Protein AF-A0A372G065-F1 (afdb_monomer_lite)

Radius of gyration: 16.52 Å; chains: 1; bounding box: 44×30×54 Å

Secondary structure (DSSP, 8-state):
-EEEE-TTS-EEEEE-SSTTSS-EEEE----S--SEEEEEEETTEEEEEEE-TTSSBPPEEEEESSSEEEPP-BT--SB-EEEE-STT-EEEEETTEEEEEETTEEEE---S--TT-EEEE-TTS-EEEEETTEEEEEES-GGGPEEEEE-----

Foldseek 3Di:
DDWDADPVRAIWDWDDPPVPPDTDIAHDDDDDHFLDWDWDDEAPWIKIWGQHVVNFAHTWIWTDDVHTHTQAAPPHDRGFDWEDAPDRKIWTAEQVGIWIQDSNYIDHAPDPGHRQWDWYADNVRWIWIQGPQGIWIWDDDRRPTDIDHDDDDDD

Structure (mmCIF, N/CA/C/O backbone):
data_AF-A0A372G065-F1
#
_entry.id   AF-A0A372G065-F1
#
loop_
_atom_site.group_PDB
_atom_site.id
_atom_site.type_symbol
_atom_site.label_atom_id
_atom_site.label_alt_id
_atom_site.label_comp_id
_atom_site.label_asym_id
_atom_site.label_entity_id
_atom_site.label_seq_id
_atom_site.pdbx_PDB_ins_code
_atom_site.Cartn_x
_atom_site.Cartn_y
_atom_site.Cartn_z
_atom_site.occupancy
_atom_site.B_iso_or_equiv
_atom_site.auth_seq_id
_atom_site.auth_comp_id
_atom_site.auth_asym_id
_atom_site.auth_atom_id
_atom_site.pdbx_PDB_model_num
ATOM 1 N N . MET A 1 1 ? 19.499 -1.351 -0.943 1.00 80.44 1 MET A N 1
ATOM 2 C CA . MET A 1 1 ? 18.813 -0.918 -2.182 1.00 80.44 1 MET A CA 1
ATOM 3 C C . MET A 1 1 ? 18.480 0.553 -2.067 1.00 80.44 1 MET A C 1
ATOM 5 O O . MET A 1 1 ? 18.311 1.026 -0.951 1.00 80.44 1 MET A O 1
ATOM 9 N N . ALA A 1 2 ? 18.394 1.239 -3.197 1.00 83.00 2 ALA A N 1
ATOM 10 C CA . ALA A 1 2 ? 18.062 2.652 -3.293 1.00 83.00 2 ALA A CA 1
ATOM 11 C C . ALA A 1 2 ? 17.156 2.854 -4.508 1.00 83.00 2 ALA A C 1
ATOM 13 O O . ALA A 1 2 ? 17.264 2.101 -5.472 1.00 83.00 2 ALA A O 1
ATOM 14 N N . ALA A 1 3 ? 16.277 3.847 -4.466 1.00 85.06 3 ALA A N 1
ATOM 15 C CA . ALA A 1 3 ? 15.476 4.249 -5.615 1.00 85.06 3 ALA A CA 1
ATOM 16 C C . ALA A 1 3 ? 15.704 5.731 -5.894 1.00 85.06 3 ALA A C 1
ATOM 18 O O . ALA A 1 3 ? 15.944 6.506 -4.967 1.00 85.06 3 ALA A O 1
ATOM 19 N N . GLY A 1 4 ? 15.643 6.107 -7.164 1.00 81.12 4 GLY A N 1
ATOM 20 C CA . GLY A 1 4 ? 15.900 7.466 -7.612 1.00 81.12 4 GLY A CA 1
ATOM 21 C C . GLY A 1 4 ? 15.382 7.696 -9.022 1.00 81.12 4 GLY A C 1
ATOM 22 O O . GLY A 1 4 ? 14.680 6.855 -9.580 1.00 81.12 4 GLY A O 1
ATOM 23 N N . ALA A 1 5 ? 15.730 8.847 -9.581 1.00 79.75 5 ALA A N 1
ATOM 24 C CA . ALA A 1 5 ? 15.505 9.165 -10.981 1.00 79.75 5 ALA A CA 1
ATOM 25 C C . ALA A 1 5 ? 16.858 9.326 -11.681 1.00 79.75 5 ALA A C 1
ATOM 27 O O . ALA A 1 5 ? 17.806 9.806 -11.054 1.00 79.75 5 ALA A O 1
ATOM 28 N N . ASP A 1 6 ? 16.961 8.869 -12.927 1.00 77.12 6 ASP A N 1
ATOM 29 C CA . ASP A 1 6 ? 18.142 9.104 -13.759 1.00 77.12 6 ASP A CA 1
ATOM 30 C C . ASP A 1 6 ? 18.191 10.560 -14.259 1.00 77.12 6 ASP A C 1
ATOM 32 O O . ASP A 1 6 ? 17.325 11.376 -13.928 1.00 77.12 6 ASP A O 1
ATOM 36 N N . ASP A 1 7 ? 19.215 10.893 -15.048 1.00 77.50 7 ASP A N 1
ATOM 37 C CA . ASP A 1 7 ? 19.413 12.245 -15.586 1.00 77.50 7 ASP A CA 1
ATOM 38 C C . ASP A 1 7 ? 18.256 12.699 -16.504 1.00 77.50 7 ASP A C 1
ATOM 40 O O . ASP A 1 7 ? 18.017 13.899 -16.648 1.00 77.50 7 ASP A O 1
ATOM 44 N N . ASP A 1 8 ? 17.496 11.751 -17.066 1.00 74.81 8 ASP A N 1
ATOM 45 C CA . ASP A 1 8 ? 16.297 11.988 -17.879 1.00 74.81 8 ASP A CA 1
ATOM 46 C C . ASP A 1 8 ? 15.005 12.032 -17.031 1.00 74.81 8 ASP A C 1
ATOM 48 O O . ASP A 1 8 ? 13.896 12.144 -17.565 1.00 74.81 8 ASP A O 1
ATOM 52 N N . GLY A 1 9 ? 15.119 11.930 -15.702 1.00 72.12 9 GLY A N 1
ATOM 53 C CA . GLY A 1 9 ? 13.997 11.930 -14.764 1.00 72.12 9 GLY A CA 1
ATOM 54 C C . GLY A 1 9 ? 13.230 10.605 -14.701 1.00 72.12 9 GLY A C 1
ATOM 55 O O . GLY A 1 9 ? 12.142 10.553 -14.118 1.00 72.12 9 GLY A O 1
ATOM 56 N N . ARG A 1 10 ? 13.757 9.525 -15.291 1.00 77.50 10 ARG A N 1
ATOM 57 C CA . ARG A 1 10 ? 13.100 8.216 -15.295 1.00 77.50 10 ARG A CA 1
ATOM 58 C C . ARG A 1 10 ? 13.371 7.480 -13.988 1.00 77.50 10 ARG A C 1
ATOM 60 O O . ARG A 1 10 ? 14.515 7.426 -13.536 1.00 77.50 10 ARG A O 1
ATOM 67 N N . PRO A 1 11 ? 12.339 6.878 -13.378 1.00 79.06 11 PRO A N 1
ATOM 68 C CA . PRO A 1 11 ? 12.501 6.125 -12.146 1.00 79.06 11 PRO A CA 1
ATOM 69 C C . PRO A 1 11 ? 13.411 4.907 -12.353 1.00 79.06 11 PRO A C 1
ATOM 71 O O . PRO A 1 11 ? 13.217 4.121 -13.279 1.00 79.06 11 PRO A O 1
ATOM 74 N N . TYR A 1 12 ? 14.364 4.704 -11.446 1.00 82.44 12 TYR A N 1
ATOM 75 C CA . TYR A 1 12 ? 15.162 3.483 -11.376 1.00 82.44 12 TYR A CA 1
ATOM 76 C C . TYR A 1 12 ? 15.343 3.017 -9.931 1.00 82.44 12 TYR A C 1
ATOM 78 O O . TYR A 1 12 ? 15.251 3.792 -8.973 1.00 82.44 12 TYR A O 1
ATOM 86 N N . VAL A 1 13 ? 15.645 1.728 -9.775 1.00 87.06 13 VAL A N 1
ATOM 87 C CA . VAL A 1 13 ? 16.067 1.144 -8.498 1.00 87.06 13 VAL A CA 1
ATOM 88 C C . VAL A 1 13 ? 17.474 0.600 -8.658 1.00 87.06 13 VAL A C 1
ATOM 90 O O . VAL A 1 13 ? 17.765 -0.091 -9.626 1.00 87.06 13 VAL A O 1
ATOM 93 N N . ALA A 1 14 ? 18.359 0.881 -7.711 1.00 86.75 14 ALA A N 1
ATOM 94 C CA . ALA A 1 14 ? 19.677 0.278 -7.637 1.00 86.75 14 ALA A CA 1
ATOM 95 C C . ALA A 1 14 ? 19.734 -0.757 -6.510 1.00 86.75 14 ALA A C 1
ATOM 97 O O . ALA A 1 14 ? 19.386 -0.492 -5.350 1.00 86.75 14 ALA A O 1
ATOM 98 N N . ILE A 1 15 ? 20.216 -1.949 -6.853 1.00 85.00 15 ILE A N 1
ATOM 99 C CA . ILE A 1 15 ? 20.374 -3.067 -5.927 1.00 85.00 15 ILE A CA 1
ATOM 100 C C . ILE A 1 15 ? 21.859 -3.279 -5.661 1.00 85.00 15 ILE A C 1
ATOM 102 O O . ILE A 1 15 ? 22.669 -3.338 -6.584 1.00 85.00 15 ILE A O 1
ATOM 106 N N . SER A 1 16 ? 22.200 -3.412 -4.385 1.00 84.88 16 SER A N 1
ATOM 107 C CA . SER A 1 16 ? 23.515 -3.850 -3.938 1.00 84.88 16 SER A CA 1
ATOM 108 C C . SER A 1 16 ? 23.354 -5.162 -3.180 1.00 84.88 16 SER A C 1
ATOM 110 O O . SER A 1 16 ? 22.431 -5.303 -2.372 1.00 84.88 16 SER A O 1
ATOM 112 N N . VAL A 1 17 ? 24.247 -6.106 -3.470 1.00 85.31 17 VAL A N 1
ATOM 113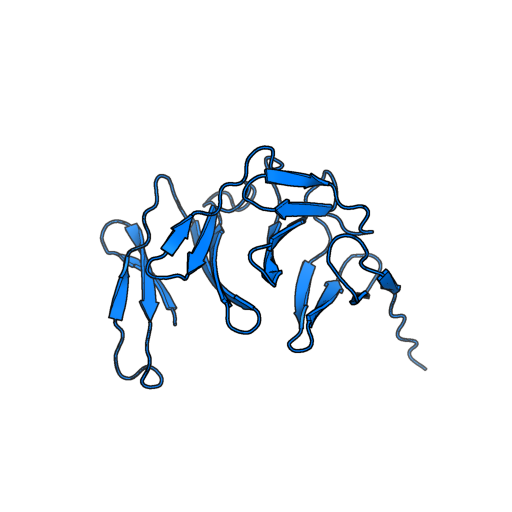 C CA . VAL A 1 17 ? 24.341 -7.423 -2.817 1.00 85.31 17 VAL A CA 1
ATOM 114 C C . VAL A 1 17 ? 25.615 -7.558 -1.978 1.00 85.31 17 VAL A C 1
ATOM 116 O O . VAL A 1 17 ? 25.872 -8.609 -1.407 1.00 85.31 17 VAL A O 1
ATOM 119 N N . ASP A 1 18 ? 26.410 -6.494 -1.910 1.00 88.44 18 ASP A N 1
ATOM 120 C CA . ASP A 1 18 ? 27.727 -6.426 -1.279 1.00 88.44 18 ASP A CA 1
ATOM 121 C C . ASP A 1 18 ? 27.805 -5.255 -0.287 1.00 88.44 18 ASP A C 1
ATOM 123 O O . ASP A 1 18 ? 28.810 -4.549 -0.204 1.00 88.44 18 ASP A O 1
ATOM 127 N N . GLU A 1 19 ? 26.711 -5.042 0.451 1.00 85.81 19 GLU A N 1
ATOM 128 C CA . GLU A 1 19 ? 26.604 -4.034 1.518 1.00 85.81 19 GLU A CA 1
ATOM 129 C C . GLU A 1 19 ? 26.861 -2.592 1.044 1.00 85.81 19 GLU A C 1
ATOM 131 O O . GLU A 1 19 ? 27.336 -1.737 1.786 1.00 85.81 19 GLU A O 1
ATOM 136 N N . GLY A 1 20 ? 26.514 -2.299 -0.208 1.00 89.00 20 GLY A N 1
ATOM 137 C CA . GLY A 1 20 ? 26.609 -0.969 -0.804 1.00 89.00 20 GLY A CA 1
ATOM 138 C C . GLY A 1 20 ? 27.941 -0.670 -1.488 1.00 89.00 20 GLY A C 1
ATOM 139 O O . GLY A 1 20 ? 28.134 0.471 -1.909 1.00 89.00 20 GLY A O 1
ATOM 140 N N . ARG A 1 21 ? 28.848 -1.648 -1.625 1.00 89.25 21 ARG A N 1
ATOM 141 C CA . ARG A 1 21 ? 30.133 -1.454 -2.325 1.00 89.25 21 ARG A CA 1
ATOM 142 C C . ARG A 1 21 ? 29.952 -1.308 -3.832 1.00 89.25 21 ARG A C 1
ATOM 144 O O . ARG A 1 21 ? 30.649 -0.509 -4.451 1.00 89.25 21 ARG A O 1
ATOM 151 N N . SER A 1 22 ? 29.006 -2.038 -4.415 1.00 89.88 22 SER A N 1
ATOM 152 C CA . SER A 1 22 ? 28.606 -1.902 -5.810 1.00 89.88 22 SER A CA 1
ATOM 153 C C . SER A 1 22 ? 27.090 -1.876 -5.950 1.00 89.88 22 SER A C 1
ATOM 155 O O . SER A 1 22 ? 26.339 -2.463 -5.168 1.00 89.88 22 SER A O 1
ATOM 157 N N . TRP A 1 23 ? 26.636 -1.154 -6.969 1.00 89.00 23 TRP A N 1
ATOM 158 C CA . TRP A 1 23 ? 25.226 -0.905 -7.223 1.00 89.00 23 TRP A CA 1
ATOM 159 C C . TRP A 1 23 ? 24.912 -1.263 -8.664 1.00 89.00 23 TRP A C 1
ATOM 161 O O . TRP A 1 23 ? 25.561 -0.781 -9.592 1.00 89.00 23 TRP A O 1
ATOM 171 N N . ARG A 1 24 ? 23.917 -2.127 -8.852 1.00 86.75 24 ARG A N 1
ATOM 172 C CA . ARG A 1 24 ? 23.434 -2.528 -10.171 1.00 86.75 24 ARG A CA 1
ATOM 173 C C . ARG A 1 24 ? 22.084 -1.856 -10.405 1.00 86.75 24 ARG A C 1
ATOM 175 O O . ARG A 1 24 ? 21.163 -2.106 -9.620 1.00 86.75 24 ARG A O 1
ATOM 182 N N . PRO A 1 25 ? 21.955 -0.992 -11.423 1.00 85.38 25 PRO A N 1
ATOM 183 C CA . PRO A 1 25 ? 20.671 -0.411 -11.766 1.00 85.38 25 PRO A CA 1
ATOM 184 C C . PRO A 1 25 ? 19.747 -1.504 -12.304 1.00 85.38 25 PRO A C 1
ATOM 186 O O . PRO A 1 25 ? 20.142 -2.358 -13.097 1.00 85.38 25 PRO A O 1
ATOM 189 N N . THR A 1 26 ? 18.507 -1.456 -11.852 1.00 85.00 26 THR A N 1
ATOM 190 C CA . THR A 1 26 ? 17.392 -2.271 -12.315 1.00 85.00 26 THR A CA 1
ATOM 191 C C . THR A 1 26 ? 16.335 -1.301 -12.839 1.00 85.00 26 THR A C 1
ATOM 193 O O . THR A 1 26 ? 15.818 -0.493 -12.058 1.00 85.00 26 THR A O 1
ATOM 196 N N . PRO A 1 27 ? 16.081 -1.288 -14.158 1.00 81.12 27 PRO A N 1
ATOM 197 C CA . PRO A 1 27 ? 15.126 -0.361 -14.742 1.00 81.12 27 PRO A CA 1
ATOM 198 C C . PRO A 1 27 ? 13.716 -0.674 -14.239 1.00 81.12 27 PRO A C 1
ATOM 200 O O . PRO A 1 27 ? 13.365 -1.833 -14.013 1.00 81.12 27 PRO A O 1
ATOM 203 N N . VAL A 1 28 ? 12.918 0.376 -14.067 1.00 85.00 28 VAL A N 1
ATOM 204 C CA . VAL A 1 28 ? 11.501 0.283 -13.720 1.00 85.00 28 VAL A CA 1
ATOM 205 C C . VAL A 1 28 ? 10.725 0.868 -14.884 1.00 85.00 28 VAL A C 1
ATOM 207 O O . VAL A 1 28 ? 10.838 2.059 -15.174 1.00 85.00 28 VAL A O 1
ATOM 210 N N . GLU A 1 29 ? 9.937 0.044 -15.567 1.00 80.75 29 GLU A N 1
ATOM 211 C CA . GLU A 1 29 ? 9.058 0.560 -16.609 1.00 80.75 29 GLU A CA 1
ATOM 212 C C . GLU A 1 29 ? 7.939 1.393 -15.977 1.00 80.75 29 GLU A C 1
ATOM 214 O O . GLU A 1 29 ? 7.181 0.935 -15.111 1.00 80.75 29 GLU A O 1
ATOM 219 N N . PHE A 1 30 ? 7.850 2.653 -16.398 1.00 76.56 30 PHE A N 1
ATOM 220 C CA . PHE A 1 30 ? 6.842 3.578 -15.912 1.00 76.56 30 PHE A CA 1
ATOM 221 C C . PHE A 1 30 ? 6.449 4.601 -16.974 1.00 76.56 30 PHE A C 1
ATOM 223 O O . PHE A 1 30 ? 7.287 5.173 -17.669 1.00 76.56 30 PHE A O 1
ATOM 230 N N . HIS A 1 31 ? 5.148 4.876 -17.026 1.00 71.62 31 HIS A N 1
ATOM 231 C CA . HIS A 1 31 ? 4.562 5.961 -17.796 1.00 71.62 31 HIS A CA 1
ATOM 232 C C . HIS A 1 31 ? 3.851 6.917 -16.831 1.00 71.62 31 HIS A C 1
ATOM 234 O O . HIS A 1 31 ? 2.968 6.492 -16.080 1.00 71.62 31 HIS A O 1
ATOM 240 N N . GLY A 1 32 ? 4.238 8.195 -16.856 1.00 73.12 32 GLY A N 1
ATOM 241 C CA . GLY A 1 32 ? 3.710 9.247 -15.982 1.00 73.12 32 GLY A CA 1
ATOM 242 C C . GLY A 1 32 ? 4.817 10.002 -15.245 1.00 73.12 32 GLY A C 1
ATOM 243 O O . GLY A 1 32 ? 5.980 9.933 -15.631 1.00 73.12 32 GLY A O 1
ATOM 244 N N . ALA A 1 33 ? 4.463 10.695 -14.159 1.00 72.19 33 ALA A N 1
ATOM 245 C CA . ALA A 1 33 ? 5.417 11.358 -13.268 1.00 72.19 33 ALA A CA 1
ATOM 246 C C . ALA A 1 33 ? 5.403 10.714 -11.872 1.00 72.19 33 ALA A C 1
ATOM 248 O O . ALA A 1 33 ? 4.330 10.479 -11.313 1.00 72.19 33 ALA A O 1
ATOM 249 N N . VAL A 1 34 ? 6.588 10.464 -11.307 1.00 79.06 34 VAL A N 1
ATOM 250 C CA . VAL A 1 34 ? 6.773 10.076 -9.901 1.00 79.06 34 VAL A CA 1
ATOM 251 C C . VAL A 1 34 ? 7.462 11.222 -9.174 1.00 79.06 34 VAL A C 1
ATOM 253 O O . VAL A 1 34 ? 8.503 11.698 -9.611 1.00 79.06 34 VAL A O 1
ATOM 256 N N . GLY A 1 35 ? 6.878 11.669 -8.065 1.00 81.94 35 GLY A N 1
ATOM 257 C CA . GLY A 1 35 ? 7.482 12.667 -7.188 1.00 81.94 35 GLY A CA 1
ATOM 258 C C . GLY A 1 35 ? 8.477 12.050 -6.207 1.00 81.94 35 GLY A C 1
ATOM 259 O O . GLY A 1 35 ? 9.540 12.617 -5.979 1.00 81.94 35 GLY A O 1
ATOM 260 N N . VAL A 1 36 ? 8.145 10.891 -5.626 1.00 86.25 36 VAL A N 1
ATOM 261 C CA . VAL A 1 36 ? 9.035 10.124 -4.736 1.00 86.25 36 VAL A CA 1
ATOM 262 C C . VAL A 1 36 ? 8.880 8.638 -4.972 1.00 86.25 36 VAL A C 1
ATOM 264 O O . VAL A 1 36 ? 7.769 8.122 -5.047 1.00 86.25 36 VAL A O 1
ATOM 267 N N . LEU A 1 37 ? 10.020 7.958 -4.996 1.00 89.44 37 LEU A N 1
ATOM 268 C CA . LEU A 1 37 ? 10.107 6.511 -4.976 1.00 89.44 37 LEU A CA 1
ATOM 269 C C . LEU A 1 37 ? 10.542 6.028 -3.597 1.00 89.44 37 LEU A C 1
ATOM 271 O O . LEU A 1 37 ? 11.518 6.526 -3.036 1.00 89.44 37 LEU A O 1
ATOM 275 N N . ARG A 1 38 ? 9.849 5.020 -3.068 1.00 90.00 38 ARG A N 1
ATOM 276 C CA . ARG A 1 38 ? 10.234 4.326 -1.836 1.00 90.00 38 ARG A CA 1
ATOM 277 C C . ARG A 1 38 ? 10.326 2.840 -2.098 1.00 90.00 38 ARG A C 1
ATOM 279 O O . ARG A 1 38 ? 9.395 2.245 -2.633 1.00 90.00 38 ARG A O 1
ATOM 286 N N . VAL A 1 39 ? 11.432 2.242 -1.678 1.00 91.00 39 VAL A N 1
ATOM 287 C CA . VAL A 1 39 ? 11.575 0.787 -1.664 1.00 91.00 39 VAL A CA 1
ATOM 288 C C . VAL A 1 39 ? 11.118 0.279 -0.306 1.00 91.00 39 VAL A C 1
ATOM 290 O O . VAL A 1 39 ? 11.596 0.753 0.724 1.00 91.00 39 VAL A O 1
ATOM 293 N N . VAL A 1 40 ? 10.207 -0.686 -0.304 1.00 91.19 40 VAL A N 1
ATOM 294 C CA . VAL A 1 40 ? 9.660 -1.308 0.902 1.00 91.19 40 VAL A CA 1
ATOM 295 C C . VAL A 1 40 ? 9.978 -2.797 0.857 1.00 91.19 40 VAL A C 1
ATOM 297 O O . VAL A 1 40 ? 9.778 -3.454 -0.162 1.00 91.19 40 VAL A O 1
ATOM 300 N N . ARG A 1 41 ? 10.498 -3.335 1.962 1.00 89.25 41 ARG A N 1
ATOM 301 C CA . ARG A 1 41 ? 10.668 -4.778 2.147 1.00 89.25 41 ARG A CA 1
ATOM 302 C C . ARG A 1 41 ? 9.580 -5.274 3.086 1.00 89.25 41 ARG A C 1
ATOM 304 O O . ARG A 1 41 ? 9.470 -4.760 4.197 1.00 89.25 41 ARG A O 1
ATOM 311 N N . VAL A 1 42 ? 8.837 -6.286 2.656 1.00 88.88 42 VAL A N 1
ATOM 312 C CA . VAL A 1 42 ? 7.859 -6.988 3.493 1.00 88.88 42 VAL A CA 1
ATOM 313 C C . VAL A 1 42 ? 8.213 -8.462 3.452 1.00 88.88 42 VAL A C 1
ATOM 315 O O . VAL A 1 42 ? 8.151 -9.082 2.398 1.00 88.88 42 VAL A O 1
ATOM 318 N N . GLN A 1 43 ? 8.662 -9.001 4.587 1.00 85.62 43 GLN A N 1
ATOM 319 C CA . GLN A 1 43 ? 9.272 -10.332 4.653 1.00 85.62 43 GLN A CA 1
ATOM 320 C C . GLN A 1 43 ? 10.385 -10.493 3.588 1.00 85.62 43 GLN A C 1
ATOM 322 O O . GLN A 1 43 ? 11.351 -9.720 3.567 1.00 85.62 43 GLN A O 1
ATOM 327 N N . SER A 1 44 ? 10.268 -11.486 2.706 1.00 83.94 44 SER A N 1
ATOM 328 C CA . SER A 1 44 ? 11.187 -11.726 1.591 1.00 83.94 44 SER A CA 1
ATOM 329 C C . SER A 1 44 ? 10.897 -10.853 0.365 1.00 83.94 44 SER A C 1
ATOM 331 O O . SER A 1 44 ? 11.812 -10.633 -0.434 1.00 83.94 44 SER A O 1
ATOM 333 N N . ASP A 1 45 ? 9.679 -10.324 0.233 1.00 89.06 45 ASP A N 1
ATOM 334 C CA . ASP A 1 45 ? 9.241 -9.559 -0.929 1.00 89.06 45 ASP A CA 1
ATOM 335 C C . ASP A 1 45 ? 9.791 -8.129 -0.926 1.00 89.06 45 ASP A C 1
ATOM 337 O O . ASP A 1 45 ? 9.941 -7.466 0.110 1.00 89.06 45 ASP A O 1
ATOM 341 N N . LEU A 1 46 ? 10.064 -7.639 -2.135 1.00 91.06 46 LEU A N 1
ATOM 342 C CA . LEU A 1 46 ? 10.498 -6.275 -2.388 1.00 91.06 46 LEU A CA 1
ATOM 343 C C . LEU A 1 46 ? 9.473 -5.539 -3.232 1.00 91.06 46 LEU A C 1
ATOM 345 O O . LEU A 1 46 ? 9.009 -6.030 -4.259 1.00 91.06 46 LEU A O 1
ATOM 349 N N . TRP A 1 47 ? 9.165 -4.332 -2.788 1.00 93.69 47 TRP A N 1
ATOM 350 C CA . TRP A 1 47 ? 8.139 -3.484 -3.356 1.00 93.69 47 TRP A CA 1
ATOM 351 C C . TRP A 1 47 ? 8.699 -2.101 -3.639 1.00 93.69 47 TRP A C 1
ATOM 353 O O . TRP A 1 47 ? 9.567 -1.603 -2.919 1.00 93.69 47 TRP A O 1
ATOM 363 N N . LEU A 1 48 ? 8.167 -1.470 -4.675 1.00 93.88 48 LEU A N 1
ATOM 364 C CA . LEU A 1 48 ? 8.426 -0.080 -5.002 1.00 93.88 48 LEU A CA 1
ATOM 365 C C . LEU A 1 48 ? 7.102 0.676 -4.949 1.00 93.88 48 LEU A C 1
ATOM 367 O O . LEU A 1 48 ? 6.112 0.241 -5.534 1.00 93.88 48 LEU A O 1
ATOM 371 N N . LEU A 1 49 ? 7.096 1.804 -4.250 1.00 93.25 49 LEU A N 1
ATOM 372 C CA . LEU A 1 49 ? 5.973 2.731 -4.188 1.00 93.25 49 LEU A CA 1
ATOM 373 C C . LEU A 1 49 ? 6.391 4.044 -4.841 1.00 93.25 49 LEU A C 1
ATOM 375 O O . LEU A 1 49 ? 7.381 4.653 -4.435 1.00 93.25 49 LEU A O 1
ATOM 379 N N . GLY A 1 50 ? 5.643 4.463 -5.854 1.00 92.25 50 GLY A N 1
ATOM 380 C CA . GLY A 1 50 ? 5.842 5.701 -6.596 1.00 92.25 50 GLY A CA 1
ATOM 381 C C . GLY A 1 50 ? 4.730 6.679 -6.278 1.00 92.25 50 GLY A C 1
ATOM 382 O O . GLY A 1 50 ? 3.663 6.638 -6.890 1.00 92.25 50 GLY A O 1
ATOM 383 N N . GLU A 1 51 ? 4.985 7.566 -5.324 1.00 91.00 51 GLU A N 1
ATOM 384 C CA . GLU A 1 51 ? 4.077 8.658 -4.999 1.00 91.00 51 GLU A CA 1
ATOM 385 C C . GLU A 1 51 ? 4.063 9.679 -6.131 1.00 91.00 51 GLU A C 1
ATOM 387 O O . GLU A 1 51 ? 5.109 10.076 -6.656 1.00 91.00 51 GLU A O 1
ATOM 392 N N . ARG A 1 52 ? 2.871 10.149 -6.482 1.00 87.75 52 ARG A N 1
ATOM 393 C CA . ARG A 1 52 ? 2.700 11.202 -7.479 1.00 87.75 52 ARG A CA 1
ATOM 394 C C . ARG A 1 52 ? 3.295 12.530 -6.984 1.00 87.75 52 ARG A C 1
ATOM 396 O O . ARG A 1 52 ? 3.345 12.761 -5.776 1.00 87.75 52 ARG A O 1
ATOM 403 N N . PRO A 1 53 ? 3.716 13.436 -7.886 1.00 86.25 53 PRO A N 1
ATOM 404 C CA . PRO A 1 53 ? 4.221 14.758 -7.503 1.00 86.25 53 PRO A CA 1
ATOM 405 C C . PRO A 1 53 ? 3.239 15.579 -6.659 1.00 86.25 53 PRO A C 1
ATOM 407 O O . PRO A 1 53 ? 3.672 16.311 -5.775 1.00 86.25 53 PRO A O 1
ATOM 410 N N . ASP A 1 54 ? 1.934 15.415 -6.904 1.00 85.94 54 ASP A N 1
ATOM 411 C CA . ASP A 1 54 ? 0.850 16.060 -6.152 1.00 85.94 54 ASP A CA 1
ATOM 412 C C . ASP A 1 54 ? 0.708 15.555 -4.704 1.00 85.94 54 ASP A C 1
ATOM 414 O O . ASP A 1 54 ? 0.081 16.231 -3.893 1.00 85.94 54 ASP A O 1
ATOM 418 N N . ARG A 1 55 ? 1.320 14.409 -4.365 1.00 80.06 55 ARG A N 1
ATOM 419 C CA . ARG A 1 55 ? 1.263 13.734 -3.052 1.00 80.06 55 ARG A CA 1
ATOM 420 C C . ARG A 1 55 ? -0.132 13.349 -2.573 1.00 80.06 55 ARG A C 1
ATOM 422 O O . ARG A 1 55 ? -0.282 12.978 -1.412 1.00 80.06 55 ARG A O 1
ATOM 429 N N . THR A 1 56 ? -1.136 13.421 -3.436 1.00 83.50 56 THR A N 1
ATOM 430 C CA . THR A 1 56 ? -2.533 13.184 -3.061 1.00 83.50 56 THR A CA 1
ATOM 431 C C . THR A 1 56 ? -3.141 12.027 -3.830 1.00 83.50 56 THR A C 1
ATOM 433 O O . THR A 1 56 ? -3.922 11.270 -3.256 1.00 83.50 56 THR A O 1
ATOM 436 N N . GLY A 1 57 ? -2.782 11.851 -5.102 1.00 89.94 57 GLY A N 1
ATOM 437 C CA . GLY A 1 57 ? -3.319 10.754 -5.899 1.00 89.94 57 GLY A CA 1
ATOM 438 C C . GLY A 1 57 ? -2.747 9.395 -5.492 1.00 89.94 57 GLY A C 1
ATOM 439 O O . GLY A 1 57 ? -1.652 9.300 -4.930 1.00 89.94 57 GLY A O 1
ATOM 440 N N . PHE A 1 58 ? -3.486 8.335 -5.819 1.00 93.06 58 PHE A N 1
ATOM 441 C CA . PHE A 1 58 ? -3.084 6.960 -5.539 1.00 93.06 58 PHE A CA 1
ATOM 442 C C . PHE A 1 58 ? -1.688 6.648 -6.123 1.00 93.06 58 PHE A C 1
ATOM 444 O O . PHE A 1 58 ? -1.418 6.972 -7.290 1.00 93.06 58 PHE A O 1
ATOM 451 N N . PRO A 1 59 ? -0.774 6.054 -5.333 1.00 93.00 59 PRO A N 1
ATOM 452 C CA . PRO A 1 59 ? 0.589 5.787 -5.772 1.00 93.00 59 PRO A CA 1
ATOM 453 C C . PRO A 1 59 ? 0.641 4.645 -6.792 1.00 93.00 59 PRO A C 1
ATOM 455 O O . PRO A 1 59 ? -0.161 3.714 -6.771 1.00 93.00 59 PRO A O 1
ATOM 458 N N . ALA A 1 60 ? 1.645 4.677 -7.666 1.00 92.94 60 ALA A N 1
ATOM 459 C CA . ALA A 1 60 ? 1.992 3.511 -8.467 1.00 92.94 60 ALA A CA 1
ATOM 460 C C . ALA A 1 60 ? 2.722 2.478 -7.594 1.00 92.94 60 ALA A C 1
ATOM 462 O O . ALA A 1 60 ? 3.532 2.843 -6.740 1.00 92.94 60 ALA A O 1
ATOM 463 N N . VAL A 1 61 ? 2.440 1.194 -7.810 1.00 93.94 61 VAL A N 1
ATOM 464 C CA . VAL A 1 61 ? 3.008 0.092 -7.025 1.00 93.94 61 VAL A CA 1
ATOM 465 C C . VAL A 1 61 ? 3.660 -0.913 -7.961 1.00 93.94 61 VAL A C 1
ATOM 467 O O . VAL A 1 61 ? 3.071 -1.288 -8.975 1.00 93.94 61 VAL A O 1
ATOM 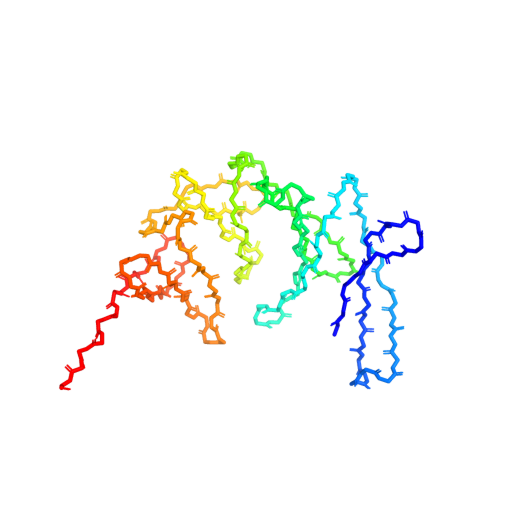470 N N . TRP A 1 62 ? 4.860 -1.369 -7.608 1.00 94.00 62 TRP A N 1
ATOM 471 C CA . TRP A 1 62 ? 5.537 -2.464 -8.294 1.00 94.00 62 TRP A CA 1
ATOM 472 C C . TRP A 1 62 ? 6.007 -3.517 -7.304 1.00 94.00 62 TRP A C 1
ATOM 474 O O . TRP A 1 62 ? 6.415 -3.192 -6.185 1.00 94.00 62 TRP A O 1
ATOM 484 N N . ARG A 1 63 ? 6.010 -4.770 -7.752 1.00 93.25 63 ARG A N 1
ATOM 485 C CA . ARG A 1 63 ? 6.597 -5.906 -7.046 1.00 93.25 63 ARG A CA 1
ATOM 486 C C . ARG A 1 63 ? 7.859 -6.351 -7.775 1.00 93.25 63 ARG A C 1
ATOM 488 O O . ARG A 1 63 ? 7.908 -6.370 -9.003 1.00 93.25 63 ARG A O 1
ATOM 495 N N . HIS A 1 64 ? 8.891 -6.691 -7.019 1.00 91.00 64 HIS A N 1
ATOM 496 C CA . HIS A 1 64 ? 10.126 -7.232 -7.564 1.00 91.00 64 HIS A CA 1
ATOM 497 C C . HIS A 1 64 ? 9.987 -8.738 -7.827 1.00 91.00 64 HIS A C 1
ATOM 499 O O . HIS A 1 64 ? 9.721 -9.505 -6.901 1.00 91.00 64 HIS A O 1
ATOM 505 N N . GLY A 1 65 ? 10.230 -9.155 -9.067 1.00 87.88 65 GLY A N 1
ATOM 506 C CA . GLY A 1 65 ? 10.366 -10.549 -9.489 1.00 87.88 65 GLY A CA 1
ATOM 507 C C . GLY A 1 65 ? 11.643 -10.731 -10.323 1.00 87.88 65 GLY A C 1
ATOM 508 O O . GLY A 1 65 ? 12.699 -10.231 -9.929 1.00 87.88 65 GLY A O 1
ATOM 509 N N . PRO A 1 66 ? 11.582 -11.409 -11.486 1.00 86.75 66 PRO A N 1
ATOM 510 C CA . PRO A 1 66 ? 12.654 -11.364 -12.488 1.00 86.75 66 PRO A CA 1
ATOM 511 C C . PRO A 1 66 ? 12.917 -9.944 -13.019 1.00 86.75 66 PRO A C 1
ATOM 513 O O . PRO A 1 66 ? 14.041 -9.619 -13.399 1.00 86.75 66 PRO A O 1
ATOM 516 N N . ALA A 1 67 ? 11.878 -9.106 -13.022 1.00 88.44 67 ALA A N 1
ATOM 517 C CA . ALA A 1 67 ? 11.911 -7.674 -13.292 1.00 88.44 67 ALA A CA 1
ATOM 518 C C . ALA A 1 67 ? 10.963 -6.946 -12.318 1.00 88.44 67 ALA A C 1
ATOM 520 O O . ALA A 1 67 ? 10.251 -7.583 -11.538 1.00 88.44 67 ALA A O 1
ATOM 521 N N . TRP A 1 68 ? 10.958 -5.612 -12.344 1.00 90.38 68 TRP A N 1
ATOM 522 C CA . TRP A 1 68 ? 9.946 -4.827 -11.635 1.00 90.38 68 TRP A CA 1
ATOM 523 C C . TRP A 1 68 ? 8.624 -4.883 -12.392 1.00 90.38 68 TRP A C 1
ATOM 525 O O . TRP A 1 68 ? 8.517 -4.359 -13.498 1.00 90.38 68 TRP A O 1
ATOM 535 N N . GLU A 1 69 ? 7.609 -5.480 -11.781 1.00 91.56 69 GLU A N 1
ATOM 536 C CA . GLU A 1 69 ? 6.289 -5.640 -12.383 1.00 91.56 69 GLU A CA 1
ATOM 537 C C . GLU A 1 69 ? 5.304 -4.678 -11.732 1.00 91.56 69 GLU A C 1
ATOM 539 O O . GLU A 1 69 ? 5.163 -4.646 -10.506 1.00 91.56 69 GLU A O 1
ATOM 544 N N . ARG A 1 70 ? 4.622 -3.870 -12.549 1.00 91.88 70 ARG A N 1
ATOM 545 C CA . ARG A 1 70 ? 3.591 -2.958 -12.054 1.00 91.88 70 ARG A CA 1
ATOM 546 C C . ARG A 1 70 ? 2.390 -3.768 -11.584 1.00 91.88 70 ARG A C 1
ATOM 548 O O . ARG A 1 70 ? 1.856 -4.576 -12.336 1.00 91.88 70 ARG A O 1
ATOM 555 N N . VAL A 1 71 ? 1.938 -3.504 -10.364 1.00 93.12 71 VAL A N 1
ATOM 556 C CA . VAL A 1 71 ? 0.718 -4.105 -9.828 1.00 93.12 71 VAL A CA 1
ATOM 557 C C . VAL A 1 71 ? -0.484 -3.349 -10.395 1.00 93.12 71 VAL A C 1
ATOM 559 O O . VAL A 1 71 ? -0.561 -2.126 -10.220 1.00 93.12 71 VAL A O 1
ATOM 562 N N . PRO A 1 72 ? -1.406 -4.027 -11.104 1.00 92.75 72 PRO A N 1
ATOM 563 C CA . PRO A 1 72 ? -2.658 -3.410 -11.517 1.00 92.75 72 PRO A CA 1
ATOM 564 C C . PRO A 1 72 ? -3.453 -2.972 -10.285 1.00 92.75 72 PRO A C 1
ATOM 566 O O . PRO A 1 72 ? -3.324 -3.549 -9.208 1.00 92.75 72 PRO A O 1
ATOM 569 N N . ALA A 1 73 ? -4.256 -1.927 -10.428 1.00 94.44 73 ALA A N 1
ATOM 570 C CA . ALA A 1 73 ? -5.013 -1.365 -9.316 1.00 94.44 73 ALA A CA 1
ATOM 571 C C . ALA A 1 73 ? -6.451 -1.043 -9.748 1.00 94.44 73 ALA A C 1
ATOM 573 O O . ALA A 1 73 ? -7.000 0.012 -9.463 1.00 94.44 73 ALA A O 1
ATOM 574 N N . GLU A 1 74 ? -7.074 -1.923 -10.517 1.00 96.19 74 GLU A N 1
ATOM 575 C CA . GLU A 1 74 ? -8.393 -1.645 -11.079 1.00 96.19 74 GLU A CA 1
ATOM 576 C C . GLU A 1 74 ? -9.433 -1.402 -9.976 1.00 96.19 74 GLU A C 1
ATOM 578 O O . GLU A 1 74 ? -9.484 -2.119 -8.978 1.00 96.19 74 GLU A O 1
ATOM 583 N N . GLY A 1 75 ? -10.236 -0.346 -10.138 1.00 96.31 75 GLY A N 1
ATOM 584 C CA . GLY A 1 75 ? -11.243 0.057 -9.153 1.00 96.31 75 GLY A CA 1
ATOM 585 C C . GLY A 1 75 ? -10.694 0.744 -7.896 1.00 96.31 75 GLY A C 1
ATOM 586 O O . GLY A 1 75 ? -11.476 1.000 -6.979 1.00 96.31 75 GLY A O 1
ATOM 587 N N . HIS A 1 76 ? -9.391 1.055 -7.833 1.00 95.38 76 HIS A N 1
ATOM 588 C CA . HIS A 1 76 ? -8.802 1.748 -6.685 1.00 95.38 76 HIS A CA 1
ATOM 589 C C . HIS A 1 76 ? -9.434 3.146 -6.466 1.00 95.38 76 HIS A C 1
ATOM 591 O O . HIS A 1 76 ? -9.792 3.826 -7.432 1.00 95.38 76 HIS A O 1
ATOM 597 N N . PRO A 1 77 ? -9.536 3.630 -5.213 1.00 95.75 77 PRO A N 1
ATOM 598 C CA . PRO A 1 77 ? -9.915 5.013 -4.917 1.00 95.75 77 PRO A CA 1
ATOM 599 C C . PRO A 1 77 ? -8.939 6.023 -5.535 1.00 95.75 77 PRO A C 1
ATOM 601 O O . PRO A 1 77 ? -7.739 5.767 -5.571 1.00 95.75 77 PRO A O 1
ATOM 604 N N . GLU A 1 78 ? -9.413 7.194 -5.970 1.00 94.00 78 GLU A N 1
ATOM 605 C CA . GLU A 1 78 ? -8.561 8.210 -6.623 1.00 94.00 78 GLU A CA 1
ATOM 606 C C . GLU A 1 78 ? -7.363 8.652 -5.764 1.00 94.00 78 GLU A C 1
ATOM 608 O O . GLU A 1 78 ? -6.281 8.930 -6.290 1.00 94.00 78 GLU A O 1
ATOM 613 N N . THR A 1 79 ? -7.550 8.689 -4.444 1.00 94.62 79 THR A N 1
ATOM 614 C CA . THR A 1 79 ? -6.547 9.063 -3.445 1.00 94.62 79 THR A CA 1
ATOM 615 C C . THR A 1 79 ? -6.411 7.973 -2.390 1.00 94.62 79 THR A C 1
ATOM 617 O O . THR A 1 79 ? -7.364 7.256 -2.076 1.00 94.62 79 THR A O 1
ATOM 620 N N . GLY A 1 80 ? -5.217 7.843 -1.819 1.00 92.94 80 GLY A N 1
ATOM 621 C CA . GLY A 1 80 ? -4.980 6.903 -0.732 1.00 92.94 80 GLY A CA 1
ATOM 622 C C . GLY A 1 80 ? -3.529 6.473 -0.604 1.00 92.94 80 GLY A C 1
ATOM 623 O O . GLY A 1 80 ? -2.685 6.757 -1.452 1.00 92.94 80 GLY A O 1
ATOM 624 N N . GLN A 1 81 ? -3.255 5.763 0.480 1.00 93.88 81 GLN A N 1
ATOM 625 C CA . GLN A 1 81 ? -1.973 5.135 0.754 1.00 93.88 81 GLN A CA 1
ATOM 626 C C . GLN A 1 81 ? -2.006 3.689 0.270 1.00 93.88 81 GLN A C 1
ATOM 628 O O . GLN A 1 81 ? -2.974 2.978 0.528 1.00 93.88 81 GLN A O 1
ATOM 633 N N . ALA A 1 82 ? -0.934 3.247 -0.382 1.00 95.50 82 ALA A N 1
ATOM 634 C CA . ALA A 1 82 ? -0.711 1.842 -0.695 1.00 95.50 82 ALA A CA 1
ATOM 635 C C . ALA A 1 82 ? 0.338 1.269 0.261 1.00 95.50 82 ALA A C 1
ATOM 637 O O . ALA A 1 82 ? 1.447 1.797 0.360 1.00 95.50 82 ALA A O 1
ATOM 638 N N . VAL A 1 83 ? -0.008 0.187 0.951 1.00 94.94 83 VAL A N 1
ATOM 639 C CA . VAL A 1 83 ? 0.855 -0.478 1.928 1.00 94.94 83 VAL A CA 1
ATOM 640 C C . VAL A 1 83 ? 1.022 -1.934 1.510 1.00 94.94 83 VAL A C 1
ATOM 642 O O . VAL A 1 83 ? 0.087 -2.721 1.660 1.00 94.94 83 VAL A O 1
ATOM 645 N N . PRO A 1 84 ? 2.187 -2.315 0.958 1.00 94.44 84 PRO A N 1
ATOM 646 C CA . PRO A 1 84 ? 2.460 -3.704 0.641 1.00 94.44 84 PRO A CA 1
ATOM 647 C C . PRO A 1 84 ? 2.336 -4.599 1.875 1.00 94.44 84 PRO A C 1
ATOM 649 O O . PRO A 1 84 ? 2.789 -4.237 2.964 1.00 94.44 84 PRO A O 1
ATOM 652 N N . LEU A 1 85 ? 1.726 -5.764 1.685 1.00 91.19 85 LEU A N 1
ATOM 653 C CA . LEU A 1 85 ? 1.574 -6.815 2.684 1.00 91.19 85 LEU A CA 1
ATOM 654 C C . LEU A 1 85 ? 2.351 -8.066 2.226 1.00 91.19 85 LEU A C 1
ATOM 656 O O . LEU A 1 85 ? 3.314 -7.965 1.462 1.00 91.19 85 LEU A O 1
ATOM 660 N N . THR A 1 86 ? 1.960 -9.240 2.722 1.00 84.56 86 THR A N 1
ATOM 661 C CA . THR A 1 86 ? 2.469 -10.546 2.272 1.00 84.56 86 THR A CA 1
ATOM 662 C C . THR A 1 86 ? 1.721 -11.043 1.028 1.00 84.56 86 THR A C 1
ATOM 664 O O . THR A 1 86 ? 0.654 -10.532 0.682 1.00 84.56 86 THR A O 1
ATOM 667 N N . ASP A 1 87 ? 2.289 -12.043 0.352 1.00 83.31 87 ASP A N 1
ATOM 668 C CA . ASP A 1 87 ? 1.629 -12.848 -0.686 1.00 83.31 87 ASP A CA 1
ATOM 669 C C . ASP A 1 87 ? 1.096 -12.051 -1.887 1.00 83.31 87 ASP A C 1
ATOM 671 O O . ASP A 1 87 ? 0.115 -12.418 -2.531 1.00 83.31 87 ASP A O 1
ATOM 675 N N . GLY A 1 88 ? 1.771 -10.952 -2.231 1.00 87.56 88 GLY A N 1
ATOM 676 C CA . GLY A 1 88 ? 1.394 -10.128 -3.380 1.00 87.56 88 GLY A CA 1
ATOM 677 C C . GLY A 1 88 ? 0.181 -9.224 -3.151 1.00 87.56 88 GLY A C 1
ATOM 678 O O . GLY A 1 88 ? -0.333 -8.670 -4.121 1.00 87.56 88 GLY A O 1
ATOM 679 N N . VAL A 1 89 ? -0.268 -9.058 -1.905 1.00 92.12 89 VAL A N 1
ATOM 680 C CA . VAL A 1 89 ? -1.389 -8.176 -1.564 1.00 92.12 89 VAL A CA 1
ATOM 681 C C . VAL A 1 89 ? -0.889 -6.792 -1.160 1.00 92.12 89 VAL A C 1
ATOM 683 O O . VAL A 1 89 ? 0.150 -6.644 -0.516 1.00 92.12 89 VAL A O 1
ATOM 686 N N . VAL A 1 90 ? -1.651 -5.759 -1.518 1.00 95.50 90 VAL A N 1
ATOM 687 C CA . VAL A 1 90 ? -1.385 -4.368 -1.130 1.00 95.50 90 VAL A CA 1
ATOM 688 C C . VAL A 1 90 ? -2.619 -3.820 -0.431 1.00 95.50 90 VAL A C 1
ATOM 690 O O . VAL A 1 90 ? -3.671 -3.726 -1.053 1.00 95.50 90 VAL A O 1
ATOM 693 N N . ALA A 1 91 ? -2.510 -3.445 0.841 1.00 95.75 91 ALA A N 1
ATOM 694 C CA . ALA A 1 91 ? -3.567 -2.698 1.513 1.00 95.75 91 ALA A CA 1
ATOM 695 C C . ALA A 1 91 ? -3.671 -1.285 0.940 1.00 95.75 91 ALA A C 1
ATOM 697 O O . ALA A 1 91 ? -2.674 -0.659 0.578 1.00 95.75 91 ALA A O 1
ATOM 698 N N . VAL A 1 92 ? -4.892 -0.774 0.907 1.00 96.94 92 VAL A N 1
ATOM 699 C CA . VAL A 1 92 ? -5.225 0.572 0.464 1.00 96.94 92 VAL A CA 1
ATOM 700 C C . VAL A 1 92 ? -5.973 1.272 1.584 1.00 96.94 92 VAL A C 1
ATOM 702 O O . VAL A 1 92 ? -7.040 0.817 1.986 1.00 96.94 92 VAL A O 1
ATOM 705 N N . LEU A 1 93 ? -5.433 2.386 2.072 1.00 96.56 93 LEU A N 1
ATOM 706 C CA . LEU A 1 93 ? -6.114 3.250 3.035 1.00 96.56 93 LEU A CA 1
ATOM 707 C C . LEU A 1 93 ? -6.530 4.539 2.342 1.00 96.56 93 LEU A C 1
ATOM 709 O O . LEU A 1 93 ? -5.691 5.265 1.810 1.00 96.56 93 LEU A O 1
ATOM 713 N N . SER A 1 94 ? -7.829 4.807 2.317 1.00 96.00 94 SER A N 1
ATOM 714 C CA . SER A 1 94 ? -8.406 5.920 1.564 1.00 96.00 94 SER A CA 1
ATOM 715 C C . SER A 1 94 ? -9.545 6.587 2.342 1.00 96.00 94 SER A C 1
ATOM 717 O O . SER A 1 94 ? -10.003 6.032 3.347 1.00 96.00 94 SER A O 1
ATOM 719 N N . PRO A 1 95 ? -10.056 7.742 1.879 1.00 95.12 95 PRO A N 1
ATOM 720 C CA . PRO A 1 95 ? -11.254 8.349 2.459 1.00 95.12 95 PRO A CA 1
ATOM 721 C C . PRO A 1 95 ? -12.496 7.441 2.408 1.00 95.12 95 PRO A C 1
ATOM 723 O O . PRO A 1 95 ? -13.413 7.615 3.205 1.00 95.12 95 PRO A O 1
ATOM 726 N N . ARG A 1 96 ? -12.532 6.456 1.493 1.00 94.50 96 ARG A N 1
ATOM 727 C CA . ARG A 1 96 ? -13.584 5.422 1.412 1.00 94.50 96 ARG A CA 1
ATOM 728 C C . ARG A 1 96 ? -13.466 4.370 2.527 1.00 94.50 96 ARG A C 1
ATOM 730 O O . ARG A 1 96 ? -14.416 3.635 2.768 1.00 94.50 96 ARG A O 1
ATOM 737 N N . GLY A 1 97 ? -12.326 4.319 3.212 1.00 95.50 97 GLY A N 1
ATOM 738 C CA . GLY A 1 97 ? -11.972 3.289 4.180 1.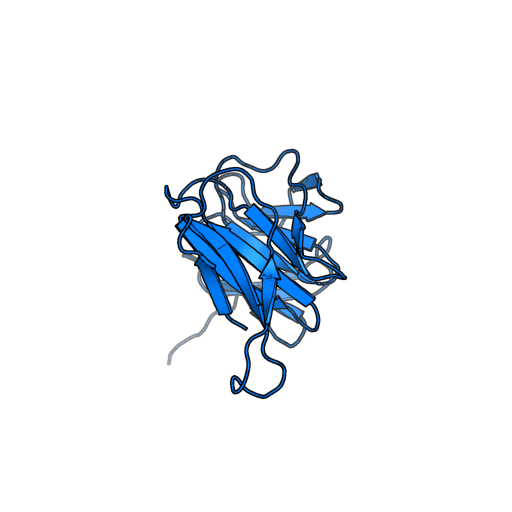00 95.50 97 GLY A CA 1
ATOM 739 C C . GLY A 1 97 ? -10.828 2.409 3.684 1.00 95.50 97 GLY A C 1
ATOM 740 O O . GLY A 1 97 ? -10.080 2.773 2.763 1.00 95.50 97 GLY A O 1
ATOM 741 N N . ALA A 1 98 ? -10.684 1.260 4.336 1.00 96.12 98 ALA A N 1
ATOM 742 C CA . ALA A 1 98 ? -9.698 0.250 4.004 1.00 96.12 98 ALA A CA 1
ATOM 743 C C . ALA A 1 98 ? -10.154 -0.639 2.841 1.00 96.12 98 ALA A C 1
ATOM 745 O O . ALA A 1 98 ? -11.310 -1.043 2.745 1.00 96.12 98 ALA A O 1
ATOM 746 N N . GLY A 1 99 ? -9.206 -1.001 1.992 1.00 96.12 99 GLY A N 1
ATOM 747 C CA . GLY A 1 99 ? -9.364 -2.033 0.981 1.00 96.12 99 GLY A CA 1
ATOM 748 C C . GLY A 1 99 ? -8.044 -2.736 0.708 1.00 96.12 99 GLY A C 1
ATOM 749 O O . GLY A 1 99 ? -7.039 -2.480 1.374 1.00 96.12 99 GLY A O 1
ATOM 750 N N . ALA A 1 100 ? -8.030 -3.606 -0.290 1.00 95.88 100 ALA A N 1
ATOM 751 C CA . ALA A 1 100 ? -6.819 -4.248 -0.772 1.00 95.88 100 ALA A CA 1
ATOM 752 C C . ALA A 1 100 ? -6.838 -4.427 -2.286 1.00 95.88 100 ALA A C 1
ATOM 754 O O . ALA A 1 100 ? -7.893 -4.588 -2.890 1.00 95.88 100 ALA A O 1
ATOM 755 N N . LEU A 1 101 ? -5.649 -4.441 -2.882 1.00 96.19 101 LEU A N 1
ATOM 756 C CA . LEU A 1 101 ? -5.422 -4.938 -4.230 1.00 96.19 101 LEU A CA 1
ATOM 757 C C . LEU A 1 101 ? -5.077 -6.424 -4.150 1.00 96.19 101 LEU A C 1
ATOM 759 O O . LEU A 1 101 ? -4.019 -6.789 -3.631 1.00 96.19 101 LEU A O 1
ATOM 763 N N . VAL A 1 102 ? -5.959 -7.270 -4.677 1.00 92.56 102 VAL A N 1
ATOM 764 C CA . VAL A 1 102 ? -5.780 -8.725 -4.755 1.00 92.56 102 VAL A CA 1
ATOM 765 C C . VAL A 1 102 ? -5.879 -9.133 -6.218 1.00 92.56 102 VAL A C 1
ATOM 767 O O . VAL A 1 102 ? -6.879 -8.858 -6.877 1.00 92.56 102 VAL A O 1
ATOM 770 N N . GLY A 1 103 ? -4.816 -9.732 -6.764 1.00 89.38 103 GLY A N 1
ATOM 771 C CA . GLY A 1 103 ? -4.771 -10.076 -8.192 1.00 89.38 103 GLY A CA 1
ATOM 772 C C . GLY A 1 103 ? -4.951 -8.865 -9.120 1.00 89.38 103 GLY A C 1
ATOM 773 O O . GLY A 1 103 ? -5.429 -9.011 -10.239 1.00 89.38 103 GLY A O 1
ATOM 774 N N . GLY A 1 104 ? -4.610 -7.666 -8.640 1.00 89.88 104 GLY A N 1
ATOM 775 C CA . GLY A 1 104 ? -4.740 -6.418 -9.386 1.00 89.88 104 GLY A CA 1
ATOM 776 C C . GLY A 1 104 ? -6.102 -5.717 -9.295 1.00 89.88 104 GLY A C 1
ATOM 777 O O . GLY A 1 104 ? -6.269 -4.654 -9.889 1.00 89.88 104 GLY A O 1
ATOM 778 N N . GLN A 1 105 ? -7.057 -6.285 -8.555 1.00 95.88 105 GLN A N 1
ATOM 779 C CA . GLN A 1 105 ? -8.400 -5.735 -8.360 1.00 95.88 105 GLN A CA 1
ATOM 780 C C . GLN A 1 105 ? -8.553 -5.166 -6.953 1.00 95.88 105 GLN A C 1
ATOM 782 O O . GLN A 1 105 ? -8.132 -5.798 -5.980 1.00 95.88 105 GLN A O 1
ATOM 787 N N . TYR A 1 106 ? -9.179 -3.998 -6.842 1.00 96.31 106 TYR A N 1
ATOM 788 C CA . TYR A 1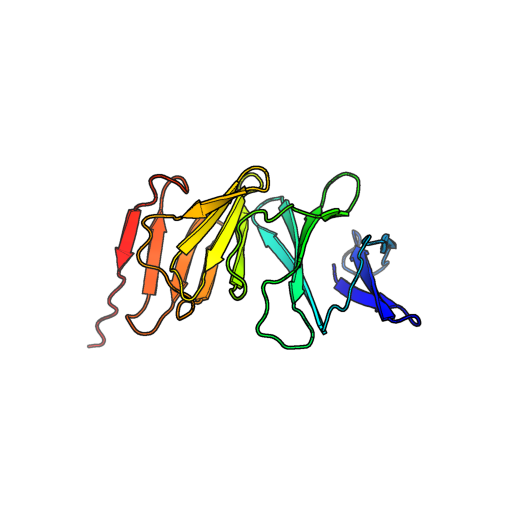 106 ? -9.536 -3.410 -5.559 1.00 96.31 106 TYR A CA 1
ATOM 789 C C . TYR A 1 106 ? -10.764 -4.092 -4.950 1.00 96.31 106 TYR A C 1
ATOM 791 O O . TYR A 1 106 ? -11.800 -4.241 -5.599 1.00 96.31 106 TYR A O 1
ATOM 799 N N . VAL A 1 107 ? -10.658 -4.443 -3.672 1.00 95.62 107 VAL A N 1
ATOM 800 C CA . VAL A 1 107 ? -11.765 -4.922 -2.840 1.00 95.62 107 VAL A CA 1
ATOM 801 C C . VAL A 1 107 ? -11.807 -4.133 -1.537 1.00 95.62 107 VAL A C 1
ATOM 803 O O . VAL A 1 107 ? -10.762 -3.862 -0.944 1.00 95.62 107 VAL A O 1
ATOM 806 N N . ASP A 1 108 ? -13.003 -3.760 -1.083 1.00 95.19 108 ASP A N 1
ATOM 807 C CA . ASP A 1 108 ? -13.173 -3.159 0.242 1.00 95.19 108 ASP A CA 1
ATOM 808 C C . ASP A 1 108 ? -12.885 -4.209 1.327 1.00 95.19 108 ASP A C 1
ATOM 810 O O . ASP A 1 108 ? -13.225 -5.386 1.181 1.00 95.19 108 ASP A O 1
ATOM 814 N N . LEU A 1 109 ? -12.276 -3.778 2.432 1.00 94.38 109 LEU A N 1
ATOM 815 C CA . LEU A 1 109 ? -12.019 -4.618 3.597 1.00 94.38 109 LEU A CA 1
ATOM 816 C C . LEU A 1 109 ? -12.801 -4.085 4.798 1.00 94.38 109 LEU A C 1
ATOM 818 O O . LEU A 1 109 ? -12.823 -2.875 5.023 1.00 94.38 109 LEU A O 1
ATOM 822 N N . PRO A 1 110 ? -13.382 -4.959 5.637 1.00 93.25 110 PRO A N 1
ATOM 823 C CA . PRO A 1 110 ? -14.121 -4.551 6.830 1.00 93.25 110 PRO A CA 1
ATOM 824 C C . PRO A 1 110 ? -13.183 -4.149 7.984 1.00 93.25 110 PRO A C 1
ATOM 826 O O . PRO A 1 110 ? -13.481 -4.378 9.154 1.00 93.25 110 PRO A O 1
ATOM 829 N N . TRP A 1 111 ? -12.009 -3.599 7.672 1.00 94.94 111 TRP A N 1
ATOM 830 C CA . TRP A 1 111 ? -11.046 -3.171 8.674 1.00 94.94 111 TRP A CA 1
ATOM 831 C C . TRP A 1 111 ? -11.455 -1.820 9.262 1.00 94.94 111 TRP A C 1
ATOM 833 O O . TRP A 1 111 ? -11.927 -0.948 8.529 1.00 94.94 111 TRP A O 1
ATOM 843 N N . PRO A 1 112 ? -11.196 -1.580 10.555 1.00 94.56 112 PRO A N 1
ATOM 844 C CA . PRO A 1 112 ? -11.480 -0.309 11.213 1.00 94.56 112 PRO A CA 1
ATOM 845 C C . PRO A 1 112 ? -10.432 0.768 10.866 1.00 94.56 112 PRO A C 1
ATOM 847 O O . PRO A 1 112 ? -10.039 1.552 11.724 1.00 94.56 112 PRO A O 1
ATOM 850 N N . LEU A 1 113 ? -9.939 0.792 9.623 1.00 95.56 113 LEU A N 1
ATOM 851 C CA . LEU A 1 113 ? -8.897 1.706 9.159 1.00 95.56 113 LEU A CA 1
ATOM 852 C C . LEU A 1 113 ? -9.418 2.642 8.063 1.00 95.56 113 LEU A C 1
ATOM 854 O O . LEU A 1 113 ? -10.313 2.315 7.286 1.00 95.56 113 LEU A O 1
ATOM 858 N N . THR A 1 114 ? -8.806 3.818 7.991 1.00 94.81 114 THR A N 1
ATOM 859 C CA . THR A 1 114 ? -9.119 4.903 7.048 1.00 94.81 114 THR A CA 1
ATOM 860 C C . THR A 1 114 ? -7.826 5.578 6.590 1.00 94.81 114 THR A C 1
ATOM 862 O O . THR A 1 114 ? -6.755 5.268 7.108 1.00 94.81 114 THR A O 1
ATOM 865 N N . ASP A 1 115 ? -7.919 6.548 5.683 1.00 94.56 115 ASP A N 1
ATOM 866 C CA . ASP A 1 115 ? -6.817 7.442 5.283 1.00 94.56 115 ASP A CA 1
ATOM 867 C C . ASP A 1 115 ? -6.119 8.192 6.432 1.00 94.56 115 ASP A C 1
ATOM 869 O O . ASP A 1 115 ? -4.997 8.668 6.269 1.00 94.56 115 ASP A O 1
ATOM 873 N N . LYS A 1 116 ? -6.759 8.306 7.600 1.00 95.50 116 LYS A N 1
ATOM 874 C CA . LYS A 1 116 ? -6.161 8.919 8.798 1.00 95.50 116 LYS A CA 1
ATOM 875 C C . LYS A 1 116 ? -5.213 7.986 9.547 1.00 95.50 116 LYS A C 1
ATOM 877 O O . LYS A 1 116 ? -4.549 8.428 10.484 1.00 95.50 116 LYS A O 1
ATOM 882 N N . HIS A 1 117 ? -5.182 6.709 9.182 1.00 96.25 117 HIS A N 1
ATOM 883 C CA . HIS A 1 117 ? -4.310 5.724 9.797 1.00 96.25 117 HIS A CA 1
ATOM 884 C C . HIS A 1 117 ? -3.032 5.576 8.982 1.00 96.25 117 HIS A C 1
ATOM 886 O O . HIS A 1 117 ? -3.060 5.558 7.760 1.00 96.25 117 HIS A O 1
ATOM 892 N N . HIS A 1 118 ? -1.906 5.412 9.664 1.00 94.88 118 HIS A N 1
ATOM 893 C CA . HIS A 1 118 ? -0.665 4.959 9.059 1.00 94.88 118 HIS A CA 1
ATOM 894 C C . HIS A 1 118 ? -0.473 3.481 9.389 1.00 94.88 118 HIS A C 1
ATOM 896 O O . HIS A 1 118 ? -0.379 3.117 10.561 1.00 94.88 118 HIS A O 1
ATOM 902 N N . LEU A 1 119 ? -0.389 2.643 8.360 1.00 95.06 119 LEU A N 1
ATOM 903 C CA . LEU A 1 119 ? -0.258 1.194 8.481 1.00 95.06 119 LEU A CA 1
ATOM 904 C C . LEU A 1 119 ? 1.141 0.735 8.056 1.00 95.06 119 LEU A C 1
ATOM 906 O O . LEU A 1 119 ? 1.695 1.208 7.066 1.00 95.06 119 LEU A O 1
ATOM 910 N N . ARG A 1 120 ? 1.704 -0.226 8.790 1.00 92.25 120 ARG A N 1
ATOM 911 C CA . ARG A 1 120 ? 2.909 -0.964 8.396 1.00 92.25 120 ARG A CA 1
ATOM 912 C C . ARG A 1 120 ? 2.828 -2.420 8.839 1.00 92.25 120 ARG A C 1
ATOM 914 O O . ARG A 1 120 ? 2.162 -2.730 9.823 1.00 92.25 120 ARG A O 1
ATOM 921 N N . MET A 1 121 ? 3.589 -3.283 8.178 1.00 90.94 121 MET A N 1
ATOM 922 C CA . MET A 1 121 ? 3.778 -4.667 8.609 1.00 90.94 121 MET A CA 1
ATOM 923 C C . MET A 1 121 ? 4.984 -4.791 9.536 1.00 90.94 121 MET A C 1
ATOM 925 O O . MET A 1 121 ? 6.051 -4.235 9.263 1.00 90.94 121 MET A O 1
ATOM 929 N N . LEU A 1 122 ? 4.811 -5.519 10.635 1.00 90.44 122 LEU A N 1
ATOM 930 C CA . LEU A 1 122 ? 5.895 -5.921 11.524 1.00 90.44 122 LEU A CA 1
ATOM 931 C C . LEU A 1 122 ? 6.563 -7.217 11.015 1.00 90.44 122 LEU A C 1
ATOM 933 O O . LEU A 1 122 ? 5.972 -7.935 10.204 1.00 90.44 122 LEU A O 1
ATOM 937 N N . PRO A 1 123 ? 7.797 -7.538 11.462 1.00 87.50 123 PRO A N 1
ATOM 938 C CA . PRO A 1 123 ? 8.531 -8.716 10.984 1.00 87.50 123 PRO A CA 1
ATOM 939 C C . PRO A 1 123 ? 7.841 -10.062 11.241 1.00 87.50 123 PRO A C 1
ATOM 941 O O . PRO A 1 123 ? 8.094 -11.019 10.517 1.00 87.50 123 PRO A O 1
ATOM 944 N N . ASP A 1 124 ? 6.982 -10.134 12.255 1.00 88.19 124 ASP A N 1
ATOM 945 C CA . ASP A 1 124 ? 6.192 -11.315 12.618 1.00 88.19 124 ASP A CA 1
ATOM 946 C C . ASP A 1 124 ? 4.897 -11.459 11.794 1.00 88.19 124 ASP A C 1
ATOM 948 O O . ASP A 1 124 ? 4.140 -12.404 11.996 1.00 88.19 124 ASP A O 1
ATOM 952 N N . GLY A 1 125 ? 4.637 -10.536 10.861 1.00 86.75 125 GLY A N 1
ATOM 953 C CA . GLY A 1 125 ? 3.416 -10.510 10.058 1.00 86.75 125 GLY A CA 1
ATOM 954 C C . GLY A 1 125 ? 2.242 -9.789 10.721 1.00 86.75 125 GLY A C 1
ATOM 955 O O . GLY A 1 125 ? 1.162 -9.753 10.137 1.00 86.75 125 GLY A O 1
ATOM 956 N N . THR A 1 126 ? 2.425 -9.173 11.890 1.00 91.44 126 THR A N 1
ATOM 957 C CA . THR A 1 126 ? 1.389 -8.344 12.515 1.00 91.44 126 THR A CA 1
ATOM 958 C C . THR A 1 126 ? 1.211 -7.033 11.744 1.00 91.44 126 THR A C 1
ATOM 960 O O . THR A 1 126 ? 2.183 -6.333 11.440 1.00 91.44 126 THR A O 1
ATOM 963 N N . ALA A 1 127 ? -0.037 -6.662 11.457 1.00 93.00 127 ALA A N 1
ATOM 964 C CA . ALA A 1 127 ? -0.380 -5.351 10.924 1.00 93.00 127 ALA A CA 1
ATOM 965 C C . ALA A 1 127 ? -0.417 -4.328 12.066 1.00 93.00 127 ALA A C 1
ATOM 967 O O . ALA A 1 127 ? -1.174 -4.474 13.020 1.00 93.00 127 ALA A O 1
ATOM 968 N N . PHE A 1 128 ? 0.403 -3.287 11.985 1.00 94.75 128 PHE A N 1
ATOM 969 C CA . PHE A 1 128 ? 0.476 -2.226 12.985 1.00 94.75 128 PHE A CA 1
ATOM 970 C C . PHE A 1 128 ? -0.058 -0.930 12.387 1.00 94.75 128 PHE A C 1
ATOM 972 O O . PHE A 1 128 ? 0.548 -0.387 11.457 1.00 94.75 128 PHE A O 1
ATOM 979 N N . ALA A 1 129 ? -1.165 -0.428 12.928 1.00 96.56 129 ALA A N 1
ATOM 980 C CA . ALA A 1 129 ? -1.768 0.827 12.511 1.00 96.56 129 ALA A CA 1
ATOM 981 C C . ALA A 1 129 ? -1.760 1.853 13.649 1.00 96.56 129 ALA A C 1
ATOM 983 O O . ALA A 1 129 ? -2.066 1.537 14.796 1.00 96.56 129 ALA A O 1
ATOM 984 N N . THR A 1 130 ? -1.436 3.098 13.316 1.00 96.44 130 THR A N 1
ATOM 985 C CA . THR A 1 130 ? -1.537 4.252 14.221 1.00 96.44 130 THR A CA 1
ATOM 986 C C . THR A 1 130 ? -2.467 5.282 13.617 1.00 96.44 130 THR A C 1
ATOM 988 O O . THR A 1 130 ? -2.330 5.592 12.435 1.00 96.44 130 THR A O 1
ATOM 991 N N . GLY A 1 131 ? -3.357 5.858 14.413 1.00 93.81 131 GLY A N 1
ATOM 992 C CA . GLY A 1 131 ? -4.266 6.907 13.969 1.00 93.81 131 GLY A CA 1
ATOM 993 C C . GLY A 1 131 ? -4.754 7.779 15.125 1.00 93.81 131 GLY A C 1
ATOM 994 O O . GLY A 1 131 ? -4.231 7.684 16.236 1.00 93.81 131 GLY A O 1
ATOM 995 N N . PRO A 1 132 ? -5.763 8.630 14.876 1.00 89.88 132 PRO A N 1
ATOM 996 C CA . PRO A 1 132 ? -6.333 9.522 15.888 1.00 89.88 132 PRO A CA 1
ATOM 997 C C . PRO A 1 132 ? -6.869 8.795 17.129 1.00 89.88 132 PRO A C 1
ATOM 999 O O . PRO A 1 132 ? -6.794 9.332 18.226 1.00 89.88 132 PRO A O 1
ATOM 1002 N N . GLU A 1 133 ? -7.366 7.570 16.949 1.00 85.38 133 GLU A N 1
ATOM 1003 C CA . GLU A 1 133 ? -7.939 6.726 18.009 1.00 85.38 133 GLU A CA 1
ATOM 1004 C C . GLU A 1 133 ? -6.873 5.895 18.756 1.00 85.38 133 GLU A C 1
ATOM 1006 O O . GLU A 1 133 ? -7.201 5.088 19.622 1.00 85.38 133 GLU A O 1
ATOM 1011 N N . GLY A 1 134 ? -5.587 6.063 18.421 1.00 92.06 134 GLY A N 1
ATOM 1012 C CA . GLY A 1 134 ? -4.474 5.347 19.041 1.00 92.06 134 GLY A CA 1
ATOM 1013 C C . GLY A 1 134 ? -3.866 4.265 18.149 1.00 92.06 134 GLY A C 1
ATOM 1014 O O . GLY A 1 134 ? -3.682 4.454 16.943 1.00 92.06 134 GLY A O 1
ATOM 1015 N N . VAL A 1 135 ? -3.474 3.149 18.767 1.00 95.75 135 VAL A N 1
ATOM 1016 C CA . VAL A 1 135 ? -2.766 2.041 18.113 1.00 95.75 135 VAL A CA 1
ATOM 1017 C C . VAL A 1 135 ? -3.704 0.850 17.944 1.00 95.75 135 VAL A C 1
ATOM 1019 O O . VAL A 1 135 ? -4.353 0.424 18.898 1.00 95.75 135 VAL A O 1
ATOM 1022 N N . LEU A 1 136 ? -3.721 0.276 16.742 1.00 96.38 136 LEU A N 1
ATOM 1023 C CA . LEU A 1 136 ? -4.437 -0.952 16.416 1.00 96.38 136 LEU A CA 1
ATOM 1024 C C . LEU A 1 136 ? -3.452 -2.015 15.916 1.00 96.38 136 LEU A C 1
ATOM 1026 O O . LEU A 1 136 ? -2.596 -1.743 15.070 1.00 96.38 136 LEU A O 1
ATOM 1030 N N . LEU A 1 137 ? -3.600 -3.237 16.422 1.00 95.69 137 LEU A N 1
ATOM 1031 C CA . LEU A 1 137 ? -2.857 -4.417 15.987 1.00 95.69 137 LEU A CA 1
ATOM 1032 C C . LEU A 1 137 ? -3.799 -5.373 15.259 1.00 95.69 137 LEU A C 1
ATOM 1034 O O . LEU A 1 137 ? -4.781 -5.832 15.839 1.00 95.69 137 LEU A O 1
ATOM 1038 N N . GLY A 1 138 ? -3.497 -5.667 14.001 1.00 94.31 138 GLY A N 1
ATOM 1039 C CA . GLY A 1 138 ? -4.202 -6.641 13.181 1.00 94.31 138 GLY A CA 1
ATOM 1040 C C . GLY A 1 138 ? -3.445 -7.966 13.133 1.00 94.31 138 GLY A C 1
ATOM 1041 O O . GLY A 1 138 ? -2.293 -8.003 12.697 1.00 94.31 138 GLY A O 1
ATOM 1042 N N . THR A 1 139 ? -4.089 -9.071 13.506 1.00 92.06 139 THR A N 1
ATOM 1043 C CA . THR A 1 139 ? -3.526 -10.432 13.419 1.00 92.06 139 THR A CA 1
ATOM 1044 C C . THR A 1 139 ? -4.424 -11.360 12.597 1.00 92.06 139 THR A C 1
ATOM 1046 O O . THR A 1 139 ? -5.635 -11.163 12.523 1.00 92.06 139 THR A O 1
ATOM 1049 N N . GLY A 1 140 ? -3.836 -12.375 11.958 1.00 86.56 140 GLY A N 1
ATOM 1050 C CA . GLY A 1 140 ? -4.550 -13.299 11.067 1.00 86.56 140 GLY A CA 1
ATOM 1051 C C . GLY A 1 140 ? -4.379 -12.974 9.580 1.00 86.56 140 GLY A C 1
ATOM 1052 O O . GLY A 1 140 ? -3.547 -12.150 9.201 1.00 86.56 140 GLY A O 1
ATOM 1053 N N . PHE A 1 141 ? -5.145 -13.661 8.730 1.00 81.06 141 PHE A N 1
ATOM 1054 C CA . PHE A 1 141 ? -5.127 -13.454 7.278 1.00 81.06 141 PHE A CA 1
ATOM 1055 C C . PHE A 1 141 ? -5.935 -12.213 6.892 1.00 81.06 141 PHE A C 1
ATOM 1057 O O . PHE A 1 141 ? -6.902 -11.874 7.557 1.00 81.06 141 PHE A O 1
ATOM 1064 N N . ILE A 1 142 ? -5.573 -11.565 5.783 1.00 76.81 142 ILE A N 1
ATOM 1065 C CA . ILE A 1 142 ? -6.088 -10.243 5.376 1.00 76.81 142 ILE A CA 1
ATOM 1066 C C . ILE A 1 142 ? -7.627 -10.150 5.377 1.00 76.81 142 ILE A C 1
ATOM 1068 O O . ILE A 1 142 ? -8.180 -9.158 5.849 1.00 76.81 142 ILE A O 1
ATOM 1072 N N . GLY A 1 143 ? -8.322 -11.183 4.887 1.00 73.06 143 GLY A N 1
ATOM 1073 C CA . GLY A 1 143 ? -9.790 -11.218 4.836 1.00 73.06 143 GLY A CA 1
ATOM 1074 C C . GLY A 1 143 ? -10.477 -11.425 6.192 1.00 73.06 143 GLY A C 1
ATOM 1075 O O . GLY A 1 143 ? -11.580 -10.927 6.383 1.00 73.06 143 GLY A O 1
ATOM 1076 N N . ASP A 1 144 ? -9.795 -12.075 7.139 1.00 80.50 144 ASP A N 1
ATOM 1077 C CA . ASP A 1 144 ? -10.320 -12.466 8.458 1.00 80.50 144 ASP A CA 1
ATOM 1078 C C . ASP A 1 144 ? -9.518 -11.817 9.601 1.00 80.50 144 ASP A C 1
ATOM 1080 O O . ASP A 1 144 ? -9.406 -12.353 10.706 1.00 80.50 144 ASP A O 1
ATOM 1084 N N . GLN A 1 145 ? -8.892 -10.673 9.317 1.00 87.88 145 GLN A N 1
ATOM 1085 C CA . GLN A 1 145 ? -7.960 -10.040 10.237 1.00 87.88 145 GLN A CA 1
ATOM 1086 C C . GLN A 1 145 ? -8.692 -9.508 11.473 1.00 87.88 145 GLN A C 1
ATOM 1088 O O . GLN A 1 145 ? -9.633 -8.718 11.371 1.00 87.88 145 GLN A O 1
ATOM 1093 N N . VAL A 1 146 ? -8.224 -9.915 12.653 1.00 93.19 146 VAL A N 1
ATOM 1094 C CA . VAL A 1 146 ? -8.746 -9.458 13.941 1.00 93.19 146 VAL A CA 1
ATOM 1095 C C . VAL A 1 146 ? -7.967 -8.228 14.379 1.00 93.19 146 VAL A C 1
ATOM 1097 O O . VAL A 1 146 ? -6.746 -8.278 14.512 1.00 93.19 146 VAL A O 1
ATOM 1100 N N . TRP A 1 147 ? -8.681 -7.133 14.634 1.00 95.38 147 TRP A N 1
ATOM 1101 C CA . TRP A 1 147 ? -8.103 -5.863 15.065 1.00 95.38 147 TRP A CA 1
ATOM 1102 C C . TRP A 1 147 ? -8.289 -5.660 16.567 1.00 95.38 147 TRP A C 1
ATOM 1104 O O . TRP A 1 147 ? -9.407 -5.677 17.074 1.00 95.38 147 TRP A O 1
ATOM 1114 N N . THR A 1 148 ? -7.181 -5.452 17.273 1.00 95.56 148 THR A N 1
ATOM 1115 C CA . THR A 1 148 ? -7.139 -5.217 18.720 1.00 95.56 148 THR A CA 1
ATOM 1116 C C . THR A 1 148 ? -6.588 -3.826 18.999 1.00 95.56 148 THR A C 1
ATOM 1118 O O . THR A 1 148 ? -5.500 -3.486 18.532 1.00 95.56 148 THR A O 1
ATOM 1121 N N . ALA A 1 149 ? -7.326 -3.024 19.766 1.00 95.31 149 ALA A N 1
ATOM 1122 C CA . ALA A 1 149 ? -6.859 -1.720 20.223 1.00 95.31 149 ALA A CA 1
ATOM 1123 C C . ALA A 1 149 ? -5.875 -1.865 21.388 1.00 95.31 149 ALA A C 1
ATOM 1125 O O . ALA A 1 149 ? -6.100 -2.65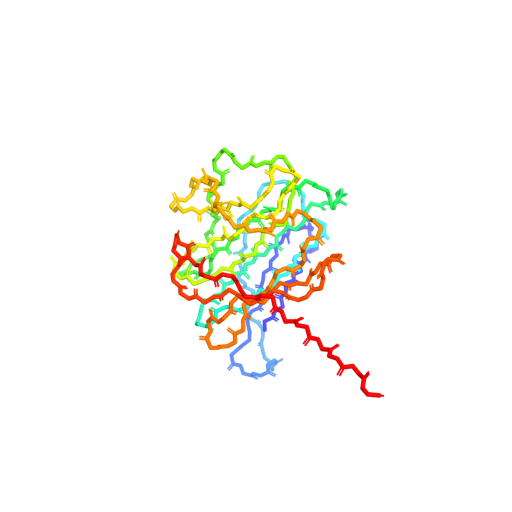4 22.306 1.00 95.31 149 ALA A O 1
ATOM 1126 N N . VAL A 1 150 ? -4.788 -1.096 21.346 1.00 92.56 150 VAL A N 1
ATOM 1127 C CA . VAL A 1 150 ? -3.787 -1.047 22.414 1.00 92.56 150 VAL A CA 1
ATOM 1128 C C . VAL A 1 150 ? -3.952 0.257 23.180 1.00 92.56 150 VAL A C 1
ATOM 1130 O O . VAL A 1 150 ? -3.661 1.333 22.660 1.00 92.56 150 VAL A O 1
ATOM 1133 N N . THR A 1 151 ? -4.375 0.142 24.435 1.00 86.31 151 THR A N 1
ATOM 1134 C CA . THR A 1 151 ? -4.429 1.257 25.383 1.00 86.31 151 THR A CA 1
ATOM 1135 C C . THR A 1 151 ? -3.192 1.197 26.268 1.00 86.31 151 THR A C 1
ATOM 1137 O O . THR A 1 151 ? -2.956 0.189 26.931 1.00 86.31 151 THR A O 1
ATOM 1140 N N . ILE A 1 152 ? -2.387 2.260 26.267 1.00 80.75 152 ILE A N 1
ATOM 1141 C CA . ILE A 1 152 ? -1.270 2.411 27.203 1.00 80.75 152 ILE A CA 1
ATOM 1142 C C . ILE A 1 152 ? -1.754 3.332 28.318 1.00 80.75 152 ILE A C 1
ATOM 1144 O O . ILE A 1 152 ? -1.956 4.523 28.089 1.00 80.75 152 ILE A O 1
ATOM 1148 N N . GLU A 1 153 ? -1.960 2.777 29.507 1.00 80.50 153 GLU A N 1
ATOM 1149 C CA . GLU A 1 153 ? -2.229 3.562 30.709 1.00 80.50 153 GLU A CA 1
ATOM 1150 C C . GLU A 1 153 ? -0.890 3.996 31.313 1.00 80.50 153 GLU A C 1
ATOM 1152 O O . GLU A 1 153 ? -0.006 3.174 31.559 1.00 80.50 153 GLU A O 1
ATOM 1157 N N . THR A 1 154 ? -0.712 5.301 31.490 1.00 74.12 154 THR A N 1
ATOM 1158 C CA . THR A 1 154 ? 0.404 5.860 32.258 1.00 74.12 15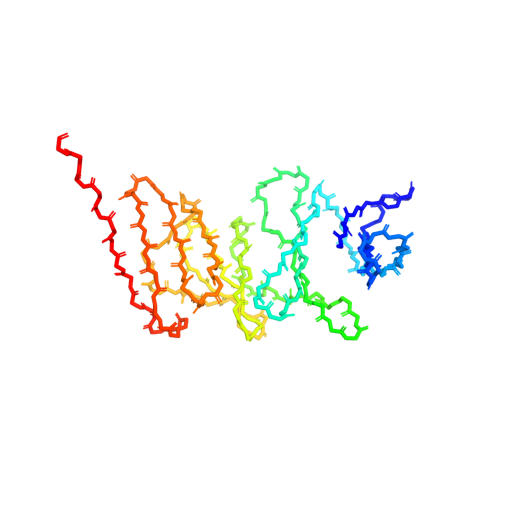4 THR A CA 1
ATOM 1159 C C . THR A 1 154 ? -0.052 6.081 33.692 1.00 74.12 154 THR A C 1
ATOM 1161 O O . THR A 1 154 ? -1.027 6.806 33.899 1.00 74.12 154 THR A O 1
ATOM 1164 N N . GLU A 1 155 ? 0.647 5.457 34.642 1.00 62.56 155 GLU A N 1
ATOM 1165 C CA . GLU A 1 155 ? 0.530 5.734 36.083 1.00 62.56 155 GLU A CA 1
ATOM 1166 C C . GLU A 1 155 ? 1.020 7.144 36.450 1.00 62.56 155 GLU A C 1
ATOM 1168 O O . GLU A 1 155 ? 1.978 7.637 35.803 1.00 62.56 155 GLU A O 1
#

Sequence (155 aa):
MAAGADDDGRPYVAISVDEGRSWRPTPVEFHGAVGVLRVVRVQSDLWLLGERPDRTGFPAVWRHGPAWERVPAEGHPETGQAVPLTDGVVAVLSPRGAGALVGGQYVDLPWPLTDKHHLRMLPDGTAFATGPEGVLLGTGFIGDQVWTAVTIETE

pLDDT: mean 89.08, std 6.7, range [62.56, 96.94]

Organism: NCBI:txid2294034